Protein AF-A0A1Q5RIT8-F1 (afdb_monomer)

Foldseek 3Di:
DPDPPPVVVVVVVVVVPDDDDPVVVVVVVVVVVVVVVCVVPPDPPPPPDPPPDDDDDPVNVPDDDPDDD

Structure (mmCIF, N/CA/C/O backbone):
data_AF-A0A1Q5RIT8-F1
#
_entry.id   AF-A0A1Q5RIT8-F1
#
loop_
_atom_site.group_PDB
_atom_site.id
_atom_site.type_symbol
_atom_site.label_atom_id
_atom_site.label_alt_id
_atom_site.label_comp_id
_atom_site.label_asym_id
_atom_site.label_entity_id
_atom_site.label_seq_id
_atom_site.pdbx_PDB_ins_code
_atom_site.Cartn_x
_atom_site.Cartn_y
_atom_site.Cartn_z
_atom_site.occupancy
_atom_site.B_iso_or_equiv
_atom_site.auth_seq_id
_atom_site.auth_comp_id
_atom_site.auth_asym_id
_atom_site.auth_atom_id
_atom_site.pdbx_PDB_model_num
ATOM 1 N N . MET A 1 1 ? 31.458 -22.308 22.937 1.00 54.38 1 MET A N 1
ATOM 2 C CA . MET A 1 1 ? 31.452 -22.542 21.474 1.00 54.38 1 MET A CA 1
ATOM 3 C C . MET A 1 1 ? 30.042 -22.360 20.886 1.00 54.38 1 MET A C 1
ATOM 5 O O . MET A 1 1 ? 29.642 -23.133 20.033 1.00 54.38 1 MET A O 1
ATOM 9 N N . ALA A 1 2 ? 29.277 -21.348 21.321 1.00 56.19 2 ALA A N 1
ATOM 10 C CA . ALA A 1 2 ? 27.873 -21.154 20.920 1.00 56.19 2 ALA A CA 1
ATOM 11 C C . ALA A 1 2 ? 27.573 -19.676 20.600 1.00 56.19 2 ALA A C 1
ATOM 13 O O . ALA A 1 2 ? 26.611 -19.114 21.096 1.00 56.19 2 ALA A O 1
ATOM 14 N N . ARG A 1 3 ? 28.460 -19.018 19.844 1.00 59.28 3 ARG A N 1
ATOM 15 C CA . ARG A 1 3 ? 28.246 -17.640 19.353 1.00 59.28 3 ARG A CA 1
ATOM 16 C C . ARG A 1 3 ? 28.257 -17.520 17.830 1.00 59.28 3 ARG A C 1
ATOM 18 O O . ARG A 1 3 ? 27.792 -16.534 17.298 1.00 59.28 3 ARG A O 1
ATOM 25 N N . GLN A 1 4 ? 28.735 -18.544 17.123 1.00 59.44 4 GLN A N 1
ATOM 26 C CA . GLN A 1 4 ? 29.008 -18.453 15.687 1.00 59.44 4 GLN A CA 1
ATOM 27 C C . GLN A 1 4 ? 27.749 -18.515 14.800 1.00 59.44 4 GLN A C 1
ATOM 29 O O . GLN A 1 4 ? 27.834 -18.221 13.614 1.00 59.44 4 GLN A O 1
ATOM 34 N N . ILE A 1 5 ? 26.598 -18.941 15.336 1.00 58.50 5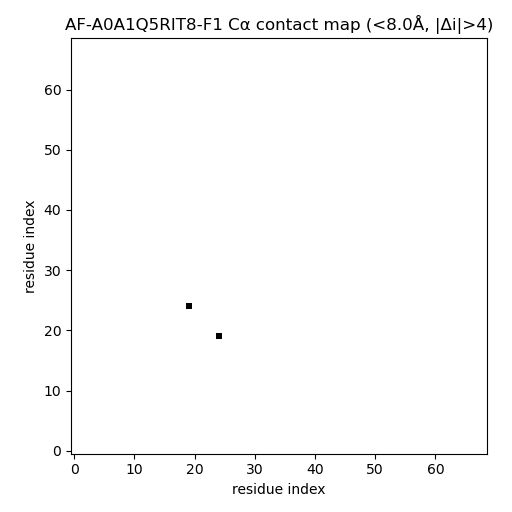 ILE A N 1
ATOM 35 C CA . ILE A 1 5 ? 25.389 -19.189 14.529 1.00 58.50 5 ILE A CA 1
ATOM 36 C C . ILE A 1 5 ? 24.491 -17.946 14.436 1.00 58.50 5 ILE A C 1
ATOM 38 O O . ILE A 1 5 ? 23.750 -17.832 13.467 1.00 58.50 5 ILE A O 1
ATOM 42 N N . GLU A 1 6 ? 24.579 -16.991 15.366 1.00 55.66 6 GLU A N 1
ATOM 43 C CA . GLU A 1 6 ? 23.717 -15.794 15.371 1.00 55.66 6 GLU A CA 1
ATOM 44 C C . GLU A 1 6 ? 24.247 -14.691 14.435 1.00 55.66 6 GLU A C 1
ATOM 46 O O . GLU A 1 6 ? 23.476 -14.119 13.663 1.00 55.66 6 GLU A O 1
ATOM 51 N N . ASP A 1 7 ? 25.570 -14.512 14.363 1.00 58.53 7 ASP A N 1
ATOM 52 C CA . ASP A 1 7 ? 26.223 -13.502 13.510 1.00 58.53 7 ASP A CA 1
ATOM 53 C C . ASP A 1 7 ? 25.977 -13.719 11.999 1.00 58.53 7 ASP A C 1
ATOM 55 O O . ASP A 1 7 ? 26.103 -12.801 11.185 1.00 58.53 7 ASP A O 1
ATOM 59 N N . GLY A 1 8 ? 25.628 -14.946 11.595 1.00 62.16 8 GLY A N 1
ATOM 60 C CA . GLY A 1 8 ? 25.336 -15.281 10.198 1.00 62.16 8 GLY A CA 1
ATOM 61 C C . GLY A 1 8 ? 24.018 -14.688 9.688 1.00 62.16 8 GLY A C 1
ATOM 62 O O . GLY A 1 8 ? 23.911 -14.350 8.504 1.00 62.16 8 GLY A O 1
ATOM 63 N N . TRP A 1 9 ? 2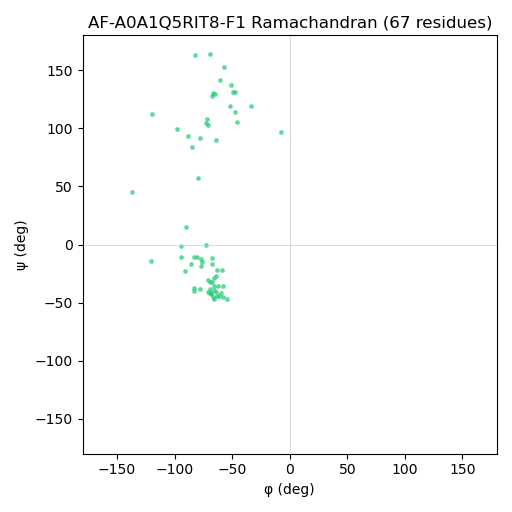3.031 -14.523 10.575 1.00 58.88 9 TRP A N 1
ATOM 64 C CA . TRP A 1 9 ? 21.702 -14.014 10.221 1.00 58.88 9 TRP A CA 1
ATOM 65 C C . TRP A 1 9 ? 21.695 -12.483 10.169 1.00 58.88 9 TRP A C 1
ATOM 67 O O . TRP A 1 9 ? 21.157 -11.912 9.221 1.00 58.88 9 TRP A O 1
ATOM 77 N N . GLU A 1 10 ? 22.378 -11.821 11.109 1.00 57.56 10 GLU A N 1
ATOM 78 C CA . GLU A 1 10 ? 22.547 -10.359 11.099 1.00 57.56 10 GLU A CA 1
ATOM 79 C C . GLU A 1 10 ? 23.393 -9.885 9.901 1.00 57.56 10 GLU A C 1
ATOM 81 O O . GLU A 1 10 ? 23.053 -8.901 9.242 1.00 57.56 10 GLU A O 1
ATOM 86 N N . SER A 1 11 ? 24.452 -10.624 9.546 1.00 61.44 11 SER A N 1
ATOM 87 C CA . SER A 1 11 ? 25.351 -10.277 8.432 1.00 61.44 11 SER A CA 1
ATOM 88 C C . SER A 1 11 ? 24.672 -10.339 7.054 1.00 61.44 11 SER A C 1
ATOM 90 O O . SER A 1 11 ? 24.918 -9.486 6.199 1.00 61.44 11 SER A O 1
ATOM 92 N N . THR A 1 12 ? 23.755 -11.290 6.843 1.00 62.16 12 THR A N 1
ATOM 93 C CA . THR A 1 12 ? 22.981 -11.397 5.590 1.00 62.16 12 THR A CA 1
ATOM 94 C C . THR A 1 12 ? 21.989 -10.242 5.436 1.00 62.16 12 THR A C 1
ATOM 96 O O . THR A 1 12 ? 21.876 -9.662 4.356 1.00 62.16 12 THR A O 1
ATOM 99 N N . MET A 1 13 ? 21.303 -9.848 6.515 1.00 62.50 13 MET A N 1
ATOM 100 C CA . MET A 1 13 ? 20.332 -8.746 6.467 1.00 62.50 13 MET A CA 1
ATOM 101 C C . MET A 1 13 ? 20.993 -7.395 6.137 1.00 62.50 13 MET A C 1
ATOM 103 O O . MET A 1 13 ? 20.375 -6.542 5.496 1.00 62.50 13 MET A O 1
ATOM 107 N N . MET A 1 14 ? 22.279 -7.234 6.470 1.00 58.91 14 MET A N 1
ATOM 108 C CA . MET A 1 14 ? 23.060 -6.017 6.219 1.00 58.91 14 MET A CA 1
ATOM 109 C C . MET A 1 14 ? 23.596 -5.893 4.777 1.00 58.91 14 MET A C 1
ATOM 111 O O . MET A 1 14 ? 24.051 -4.820 4.380 1.00 58.91 14 MET A O 1
ATOM 115 N N . GLN A 1 15 ? 23.510 -6.953 3.962 1.00 56.78 15 GLN A N 1
ATOM 116 C CA 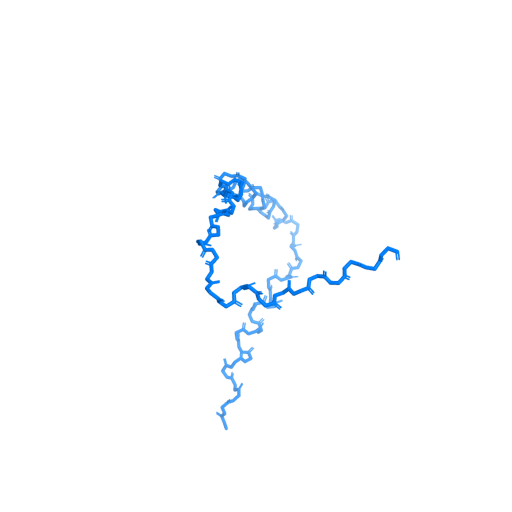. GLN A 1 15 ? 23.921 -6.940 2.546 1.00 56.78 15 GLN A CA 1
ATOM 117 C C . GLN A 1 15 ? 22.846 -6.391 1.592 1.00 56.78 15 GLN A C 1
ATOM 119 O O . GLN A 1 15 ? 23.150 -6.085 0.438 1.00 56.78 15 GLN A O 1
ATOM 124 N N . SER A 1 16 ? 21.612 -6.193 2.067 1.00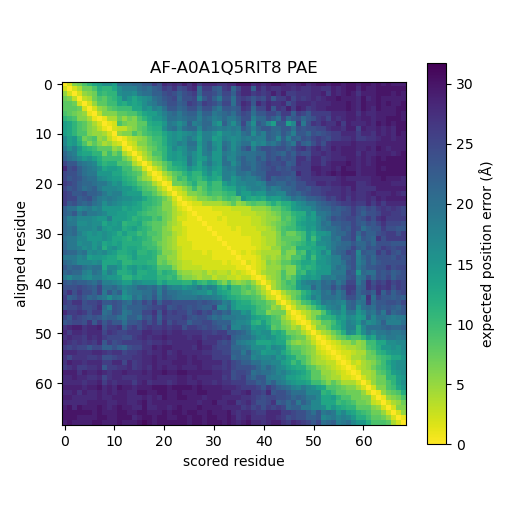 58.53 16 SER A N 1
ATOM 125 C CA . SER A 1 16 ? 20.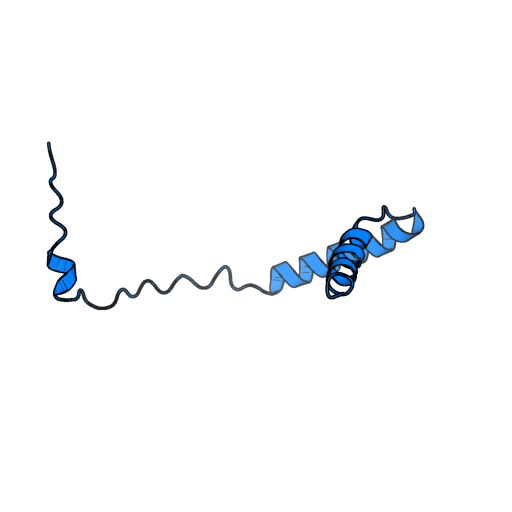513 -5.602 1.284 1.00 58.53 16 SER A CA 1
ATOM 126 C C . SER A 1 16 ? 20.722 -4.114 0.940 1.00 58.53 16 SER A C 1
ATOM 128 O O . SER A 1 16 ? 20.031 -3.572 0.082 1.00 58.53 16 SER A O 1
ATOM 130 N N . GLY A 1 17 ? 21.716 -3.458 1.552 1.00 57.59 17 GLY A N 1
ATOM 131 C CA . GLY A 1 17 ? 22.104 -2.067 1.292 1.00 57.59 17 GLY A CA 1
ATOM 132 C C . GLY A 1 17 ? 23.164 -1.865 0.200 1.00 57.59 17 GLY A C 1
ATOM 133 O O . GLY A 1 17 ? 23.779 -0.796 0.148 1.00 57.59 17 GLY A O 1
ATOM 134 N N . THR A 1 18 ? 23.448 -2.863 -0.647 1.00 59.69 18 THR A N 1
ATOM 135 C CA . THR A 1 18 ? 24.397 -2.670 -1.755 1.00 59.69 18 THR A CA 1
ATOM 136 C C . THR A 1 18 ? 23.822 -1.703 -2.795 1.00 59.69 18 THR A C 1
ATOM 138 O O . THR A 1 18 ? 22.686 -1.843 -3.249 1.00 59.69 18 THR A O 1
ATOM 141 N N . LYS A 1 19 ? 24.591 -0.667 -3.149 1.00 60.78 19 LYS A N 1
ATOM 142 C CA . LYS A 1 19 ? 24.154 0.345 -4.119 1.00 60.78 19 LYS A CA 1
ATOM 143 C C . LYS A 1 19 ? 24.026 -0.301 -5.508 1.00 60.78 19 LYS A C 1
ATOM 145 O O . LYS A 1 19 ? 24.983 -0.947 -5.938 1.00 60.78 19 LYS A O 1
ATOM 150 N N . PRO A 1 20 ? 22.897 -0.103 -6.210 1.00 56.22 20 PRO A N 1
ATOM 151 C CA . PRO A 1 20 ? 22.668 -0.689 -7.527 1.00 56.22 20 PRO A CA 1
ATOM 152 C C . PRO A 1 20 ? 23.711 -0.230 -8.547 1.00 56.22 20 PRO A C 1
ATOM 154 O O . PRO A 1 20 ? 24.091 0.945 -8.571 1.00 56.22 20 PRO A O 1
ATOM 157 N N . LYS A 1 21 ? 24.136 -1.140 -9.426 1.00 60.62 21 LYS A N 1
ATOM 158 C CA . LYS A 1 21 ? 24.780 -0.785 -10.697 1.00 60.62 21 LYS A CA 1
ATOM 159 C C . LYS A 1 21 ? 23.736 -0.148 -11.627 1.00 60.62 21 LYS A C 1
ATOM 161 O O . LYS A 1 21 ? 22.539 -0.230 -11.377 1.00 60.62 21 LYS A O 1
ATOM 166 N N . ALA A 1 22 ? 24.169 0.537 -12.685 1.00 59.66 22 ALA A N 1
ATOM 167 C CA . ALA A 1 22 ? 23.265 1.322 -13.536 1.00 59.66 22 ALA A CA 1
ATOM 168 C C . ALA A 1 22 ? 22.123 0.494 -14.169 1.00 59.66 22 ALA A C 1
ATOM 170 O O . ALA A 1 22 ? 21.001 0.989 -14.237 1.00 59.66 22 ALA A O 1
ATOM 171 N N . ASP A 1 23 ? 22.379 -0.764 -14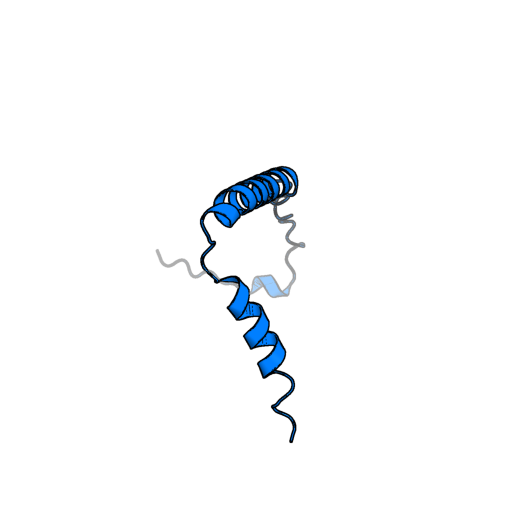.549 1.00 62.28 23 ASP A N 1
ATOM 172 C CA . ASP A 1 23 ? 21.346 -1.689 -15.049 1.00 62.28 23 ASP A CA 1
ATOM 173 C C . ASP A 1 23 ? 20.358 -2.127 -13.953 1.00 62.28 23 ASP A C 1
ATOM 175 O O . ASP A 1 23 ? 19.159 -2.246 -14.205 1.00 62.28 23 ASP A O 1
ATOM 179 N N . ASP A 1 24 ? 20.823 -2.239 -12.706 1.00 64.12 24 ASP A N 1
ATOM 180 C CA . ASP A 1 24 ? 19.984 -2.574 -11.550 1.00 64.12 24 ASP A CA 1
ATOM 181 C C . ASP A 1 24 ? 18.986 -1.445 -11.224 1.00 64.12 24 ASP A C 1
ATOM 183 O O . ASP A 1 24 ? 18.016 -1.654 -10.502 1.00 64.12 24 ASP A O 1
ATOM 187 N N . ASN A 1 25 ? 19.194 -0.222 -11.729 1.00 76.62 25 ASN A N 1
ATOM 188 C CA . ASN A 1 25 ? 18.327 0.915 -11.416 1.00 76.62 25 ASN A CA 1
ATOM 189 C C . ASN A 1 25 ? 16.930 0.775 -12.041 1.00 76.62 25 ASN A C 1
ATOM 191 O O . ASN A 1 25 ? 15.934 1.109 -11.400 1.00 76.62 25 ASN A O 1
ATOM 195 N N . ALA A 1 26 ? 16.853 0.242 -13.265 1.00 84.88 26 ALA A N 1
ATOM 196 C CA . ALA A 1 26 ? 15.584 0.028 -13.957 1.00 84.88 26 ALA A CA 1
ATOM 197 C C . ALA A 1 26 ? 14.772 -1.107 -13.319 1.00 84.88 26 ALA A C 1
ATOM 199 O O . ALA A 1 26 ? 13.559 -0.983 -13.161 1.00 84.88 26 ALA A O 1
ATOM 200 N N . GLU A 1 27 ? 15.436 -2.195 -12.927 1.00 86.00 27 GLU A N 1
ATOM 201 C CA . GLU A 1 27 ? 14.802 -3.310 -12.220 1.00 86.00 27 GLU A 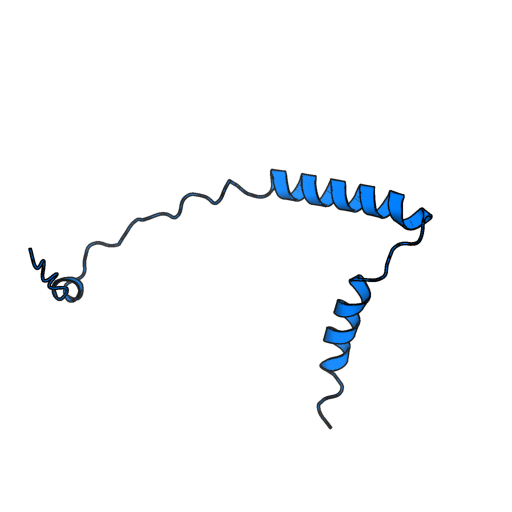CA 1
ATOM 202 C C . GLU A 1 27 ? 14.336 -2.888 -10.825 1.00 86.00 27 GLU A C 1
ATOM 204 O O . GLU A 1 27 ? 13.183 -3.119 -10.469 1.00 86.00 27 GLU A O 1
ATOM 209 N N . LYS A 1 28 ? 15.180 -2.174 -10.073 1.00 87.00 28 LYS A N 1
ATOM 210 C CA . LYS A 1 28 ? 14.804 -1.633 -8.764 1.00 87.00 28 LYS A CA 1
ATOM 211 C C . LYS A 1 28 ? 13.595 -0.724 -8.834 1.00 87.00 28 LYS A C 1
ATOM 213 O O . LYS A 1 28 ? 12.697 -0.883 -8.027 1.00 87.00 28 LYS A O 1
ATOM 218 N N . ARG A 1 29 ? 13.545 0.179 -9.812 1.00 89.50 29 ARG A N 1
ATOM 219 C CA . ARG A 1 29 ? 12.397 1.068 -9.975 1.00 89.50 29 ARG A CA 1
ATOM 220 C C . ARG A 1 29 ? 11.098 0.291 -10.211 1.00 89.50 29 ARG A C 1
ATOM 222 O O . ARG A 1 29 ? 10.089 0.627 -9.612 1.00 89.50 29 ARG A O 1
ATOM 229 N N . ARG A 1 30 ? 11.134 -0.762 -11.034 1.00 91.88 30 ARG A N 1
ATOM 230 C CA . ARG A 1 30 ? 9.964 -1.629 -11.261 1.00 91.88 30 ARG A CA 1
ATOM 231 C C . ARG A 1 30 ? 9.534 -2.367 -9.993 1.00 91.88 30 ARG A C 1
ATOM 233 O O . ARG A 1 30 ? 8.342 -2.511 -9.755 1.00 91.88 30 ARG A O 1
ATOM 240 N N . LEU A 1 31 ? 10.495 -2.853 -9.206 1.00 90.94 31 LEU A N 1
ATOM 241 C CA . LEU A 1 31 ? 10.221 -3.532 -7.937 1.00 90.94 31 LEU A CA 1
ATOM 242 C C . LEU A 1 31 ? 9.661 -2.565 -6.887 1.00 90.94 31 LEU A C 1
ATOM 244 O O . LEU A 1 31 ? 8.713 -2.920 -6.198 1.00 90.94 31 LEU A O 1
ATOM 248 N N . ASP A 1 32 ? 10.214 -1.355 -6.796 1.00 88.94 32 ASP A N 1
ATOM 249 C CA . ASP A 1 32 ? 9.754 -0.309 -5.880 1.00 88.94 32 ASP A CA 1
ATOM 250 C C . ASP A 1 32 ? 8.304 0.109 -6.225 1.00 88.94 32 ASP A C 1
ATOM 252 O O . ASP A 1 32 ? 7.460 0.165 -5.335 1.00 88.94 32 ASP A O 1
ATOM 256 N N . GLU A 1 33 ? 7.982 0.295 -7.515 1.00 91.31 33 GLU A N 1
ATOM 257 C CA . GLU A 1 33 ? 6.619 0.601 -7.994 1.00 91.31 33 GLU A CA 1
ATOM 258 C C . GLU A 1 33 ? 5.615 -0.527 -7.659 1.00 91.31 33 GLU A C 1
ATOM 260 O O . GLU A 1 33 ? 4.531 -0.255 -7.147 1.00 91.31 33 G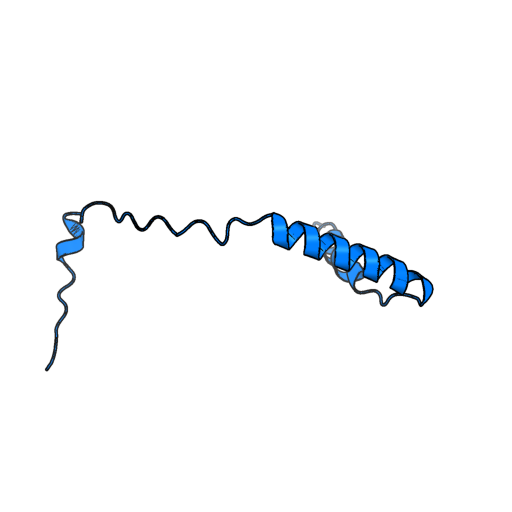LU A O 1
ATOM 265 N N . ALA A 1 34 ? 5.987 -1.796 -7.872 1.00 89.38 34 ALA A N 1
ATOM 266 C CA . ALA A 1 34 ? 5.123 -2.944 -7.569 1.00 89.38 34 ALA A CA 1
ATOM 267 C C . ALA A 1 34 ? 4.879 -3.143 -6.060 1.00 89.38 34 ALA A C 1
ATOM 269 O O . ALA A 1 34 ? 3.822 -3.628 -5.651 1.00 89.38 34 ALA A O 1
ATOM 270 N N . LEU A 1 35 ? 5.863 -2.799 -5.221 1.00 87.44 35 LEU A N 1
ATOM 271 C CA . LEU A 1 35 ? 5.719 -2.837 -3.766 1.00 87.44 35 LEU A CA 1
ATOM 272 C C . LEU A 1 35 ? 4.747 -1.762 -3.271 1.00 87.44 35 LEU A C 1
ATOM 274 O O . LEU A 1 35 ? 3.930 -2.051 -2.400 1.00 87.44 35 LEU A O 1
ATOM 278 N N . GLU A 1 36 ? 4.831 -0.549 -3.816 1.00 84.75 36 GLU A N 1
ATOM 279 C CA . GLU A 1 36 ? 3.953 0.564 -3.442 1.00 84.75 36 GLU A CA 1
ATOM 280 C C . GLU A 1 36 ? 2.496 0.283 -3.836 1.00 84.75 36 GLU A C 1
ATOM 282 O O . GLU A 1 36 ? 1.617 0.358 -2.980 1.00 84.75 36 GLU A O 1
ATOM 287 N N . GLU A 1 37 ? 2.253 -0.185 -5.066 1.00 86.31 37 GLU A N 1
ATOM 288 C CA . GLU A 1 37 ? 0.923 -0.610 -5.537 1.00 86.31 37 GLU A CA 1
ATOM 289 C C . GLU A 1 37 ? 0.306 -1.676 -4.610 1.00 86.31 37 GLU A C 1
ATOM 291 O O . GLU A 1 37 ? -0.828 -1.544 -4.145 1.00 86.31 37 GLU A O 1
ATOM 296 N N . GLY A 1 38 ? 1.085 -2.699 -4.239 1.00 83.00 38 GLY A N 1
ATOM 297 C CA . GLY A 1 38 ? 0.626 -3.748 -3.327 1.00 83.00 38 GLY A CA 1
ATOM 298 C C . GLY A 1 38 ? 0.333 -3.262 -1.901 1.00 83.00 38 GLY A C 1
ATOM 299 O O . GLY A 1 38 ? -0.521 -3.843 -1.227 1.00 83.00 38 GLY A O 1
ATOM 300 N N . LEU A 1 39 ? 1.012 -2.214 -1.420 1.00 81.56 39 LEU A N 1
ATOM 301 C CA . LEU A 1 39 ? 0.769 -1.619 -0.100 1.00 81.56 39 LEU A CA 1
ATOM 302 C C . LEU A 1 39 ? -0.467 -0.714 -0.090 1.00 81.56 39 LEU A C 1
ATOM 304 O O . LEU A 1 39 ? -1.213 -0.738 0.891 1.00 81.56 39 LEU A O 1
ATOM 308 N N . GLU A 1 40 ? -0.696 0.048 -1.161 1.00 75.88 40 GLU A N 1
ATOM 309 C CA . GLU A 1 40 ? -1.863 0.925 -1.314 1.00 75.88 40 GLU A CA 1
ATOM 310 C C . GLU A 1 40 ? -3.183 0.137 -1.311 1.00 75.88 40 GLU A C 1
ATOM 312 O O . GLU A 1 40 ? -4.178 0.589 -0.741 1.00 75.88 40 GLU A O 1
ATOM 317 N N . GLU A 1 41 ? -3.186 -1.071 -1.879 1.00 67.25 41 GLU A N 1
ATOM 318 C CA . GLU A 1 41 ? -4.373 -1.932 -1.964 1.00 67.25 41 GLU A CA 1
ATOM 319 C C . GLU A 1 41 ? -4.606 -2.819 -0.723 1.00 67.25 41 GLU A C 1
ATOM 321 O O . GLU A 1 41 ? -5.704 -3.349 -0.536 1.00 67.25 41 GLU A O 1
ATOM 326 N N . THR A 1 42 ? -3.596 -3.006 0.139 1.00 70.12 42 THR A N 1
ATOM 327 C CA . THR A 1 42 ? -3.597 -4.088 1.151 1.00 70.12 42 THR A CA 1
ATOM 328 C C . THR A 1 42 ? -4.121 -3.692 2.528 1.00 70.12 42 THR A C 1
ATOM 330 O O . THR A 1 42 ? -4.399 -4.566 3.352 1.00 70.12 42 THR A O 1
ATOM 333 N N . PHE A 1 43 ? -4.340 -2.412 2.812 1.00 64.38 43 PHE A N 1
ATOM 334 C CA . PHE A 1 43 ? -4.797 -2.026 4.143 1.00 64.38 43 PHE A CA 1
ATOM 335 C C . PHE A 1 43 ? -6.152 -1.330 4.072 1.00 64.38 43 PHE A C 1
ATOM 337 O O . PHE A 1 43 ? -6.214 -0.192 3.604 1.00 64.38 43 PHE A O 1
ATOM 344 N N . PRO A 1 44 ? -7.248 -1.937 4.590 1.00 71.94 44 PRO A N 1
ATOM 345 C CA . PRO A 1 44 ? -8.362 -1.109 5.034 1.00 71.94 44 PRO A CA 1
ATOM 346 C C . PRO A 1 44 ? -7.745 -0.073 5.971 1.00 71.94 44 PRO A C 1
ATOM 348 O O . PRO A 1 44 ? -7.081 -0.474 6.929 1.00 71.94 44 PRO A O 1
ATOM 351 N N . GLY A 1 45 ? -7.856 1.220 5.633 1.00 66.25 45 GLY A N 1
ATOM 352 C CA . GLY A 1 45 ? -7.265 2.305 6.415 1.00 66.25 45 GLY A CA 1
ATOM 353 C C . GLY A 1 45 ? -7.585 2.050 7.877 1.00 66.25 45 GLY A C 1
ATOM 354 O O . GLY A 1 45 ? -8.758 2.118 8.222 1.00 66.25 45 GLY A O 1
ATOM 355 N N . SER A 1 46 ? -6.565 1.607 8.628 1.00 64.75 46 SER A N 1
ATOM 356 C CA . SER A 1 46 ? -6.658 0.843 9.882 1.00 64.75 46 SER A CA 1
ATOM 357 C C . SER A 1 46 ? -8.091 0.729 10.405 1.00 64.75 46 SER A C 1
ATOM 359 O O . SER A 1 46 ? -8.556 1.703 11.004 1.00 64.75 46 SER A O 1
ATOM 361 N N . ASP A 1 47 ? -8.788 -0.385 10.126 1.00 71.38 47 ASP A N 1
ATOM 362 C CA . ASP A 1 47 ? -10.163 -0.635 10.605 1.00 71.38 47 ASP A CA 1
ATOM 363 C C . ASP A 1 47 ? -10.335 0.007 11.993 1.00 71.38 47 ASP A C 1
ATOM 365 O O . ASP A 1 47 ? -9.495 -0.277 12.863 1.00 71.38 47 ASP A O 1
ATOM 369 N N . PRO A 1 48 ? -11.268 0.971 12.177 1.00 72.19 48 PRO A N 1
ATOM 370 C CA . PRO A 1 48 ? -11.283 1.816 13.358 1.00 72.19 48 PRO A CA 1
ATOM 371 C C . PRO A 1 48 ? -11.125 0.971 14.611 1.00 72.19 48 PRO A C 1
ATOM 373 O O . PRO A 1 48 ? -11.824 -0.030 14.777 1.00 72.19 48 PRO A O 1
ATOM 376 N N . VAL A 1 49 ? -10.207 1.368 15.498 1.00 65.38 49 VAL A N 1
ATOM 377 C CA . VAL A 1 49 ? -10.085 0.735 16.814 1.00 65.38 49 VAL A CA 1
ATOM 378 C C . VAL A 1 49 ? -11.485 0.636 17.409 1.00 65.38 49 VAL A C 1
ATOM 380 O O . VAL A 1 49 ? -12.130 1.654 17.656 1.00 65.38 49 VAL A O 1
ATOM 383 N N . ASN A 1 50 ? -11.983 -0.589 17.585 1.00 64.56 50 ASN A N 1
ATOM 384 C CA . ASN A 1 50 ? -13.267 -0.836 18.224 1.00 64.56 50 ASN A CA 1
ATOM 385 C C . ASN A 1 50 ? -13.149 -0.365 19.681 1.00 64.56 50 ASN A C 1
ATOM 387 O O . ASN A 1 50 ? -12.740 -1.118 20.564 1.00 64.56 50 ASN A O 1
ATOM 391 N N . VAL A 1 51 ? -13.471 0.907 19.941 1.00 69.19 51 VAL A N 1
ATOM 392 C CA . VAL A 1 51 ? -13.500 1.496 21.287 1.00 69.19 51 VAL A CA 1
ATOM 393 C C . VAL A 1 51 ? -14.801 1.086 21.972 1.00 69.19 51 VAL A C 1
ATOM 395 O O . VAL A 1 51 ? -15.604 1.913 22.396 1.00 69.19 51 VAL A O 1
ATOM 398 N N . THR A 1 52 ? -15.042 -0.216 22.091 1.00 77.00 52 THR A N 1
ATOM 399 C CA . THR A 1 52 ? -15.999 -0.700 23.079 1.00 77.00 52 THR A CA 1
ATOM 400 C C . THR A 1 52 ? -15.217 -0.908 24.361 1.00 77.00 52 THR A C 1
ATOM 402 O O . THR A 1 52 ? -14.597 -1.954 24.557 1.00 77.00 52 THR A O 1
ATOM 405 N N . GLN A 1 53 ? -15.200 0.103 25.233 1.00 82.12 53 GLN A N 1
ATOM 406 C CA . GLN A 1 53 ? -14.794 -0.173 26.604 1.00 82.12 53 GLN A CA 1
ATOM 407 C C . GLN A 1 53 ? -15.841 -1.104 27.225 1.00 82.12 53 GLN A C 1
ATOM 409 O O . GLN A 1 53 ? -17.041 -0.821 27.118 1.00 82.12 53 GLN A O 1
ATOM 414 N N . PRO A 1 54 ? -15.425 -2.218 27.851 1.00 80.19 54 PRO A N 1
ATOM 415 C CA . PRO A 1 54 ? -16.342 -2.991 28.670 1.00 80.19 54 PRO A CA 1
ATOM 416 C C . PRO A 1 54 ? -16.931 -2.083 29.755 1.00 80.19 54 PRO A C 1
ATOM 418 O O . PRO A 1 54 ? -16.313 -1.092 30.151 1.00 80.19 54 PRO A O 1
ATOM 421 N N . ALA A 1 55 ? -18.139 -2.409 30.221 1.00 81.06 55 ALA A N 1
ATOM 422 C CA . ALA A 1 55 ? -18.779 -1.643 31.283 1.00 81.06 55 ALA A CA 1
ATOM 423 C C . ALA A 1 55 ? -17.809 -1.472 32.472 1.00 81.06 55 ALA A C 1
ATOM 425 O O . ALA A 1 55 ? -17.152 -2.453 32.839 1.00 81.06 55 ALA A O 1
ATOM 426 N N . PRO A 1 56 ? -17.723 -0.268 33.073 1.00 81.12 56 PRO A N 1
ATOM 427 C CA . PRO A 1 56 ? -16.828 -0.005 34.191 1.00 81.12 56 PRO A CA 1
ATOM 428 C C . PRO A 1 56 ? -16.959 -1.075 35.272 1.00 81.12 56 PRO A C 1
ATOM 430 O O . PRO A 1 56 ? -18.060 -1.434 35.704 1.00 81.12 56 PRO A O 1
ATOM 433 N N . THR A 1 57 ? -15.824 -1.596 35.712 1.00 81.88 57 THR A N 1
ATOM 434 C CA . THR A 1 57 ? -15.759 -2.570 36.791 1.00 81.88 57 THR A CA 1
ATO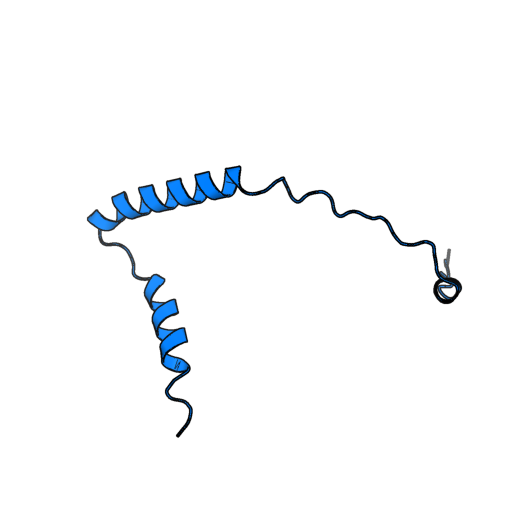M 435 C C . THR A 1 57 ? -15.798 -1.861 38.142 1.00 81.88 57 THR A C 1
ATOM 437 O O . THR A 1 57 ? -15.535 -0.665 38.272 1.00 81.88 57 THR A O 1
ATOM 440 N N . LYS A 1 58 ? -16.099 -2.609 39.209 1.00 77.75 58 LYS A N 1
ATOM 441 C CA . LYS A 1 58 ? -16.137 -2.063 40.578 1.00 77.75 58 LYS A CA 1
ATOM 442 C C . LYS A 1 58 ? -14.795 -1.449 41.021 1.00 77.75 58 LYS A C 1
ATOM 444 O O . LYS A 1 58 ? -14.807 -0.610 41.914 1.00 77.75 58 LYS A O 1
ATOM 449 N N . GLY A 1 59 ? -13.676 -1.842 40.402 1.00 76.12 59 GLY A N 1
ATOM 450 C CA . GLY A 1 59 ? -12.342 -1.295 40.676 1.00 76.12 59 GLY A CA 1
ATOM 451 C C . GLY A 1 59 ? -12.077 0.082 40.054 1.00 76.12 59 GLY A C 1
ATOM 452 O O . GLY A 1 59 ? -11.210 0.804 40.540 1.00 76.12 59 GLY A O 1
ATOM 453 N N . ASP A 1 60 ? -12.859 0.490 39.049 1.00 73.56 60 ASP A N 1
ATOM 454 C CA . ASP A 1 60 ? -12.647 1.748 38.312 1.00 73.56 60 ASP A CA 1
ATOM 455 C C . ASP A 1 60 ? -13.130 2.985 39.093 1.00 73.56 60 ASP A C 1
ATOM 457 O O . ASP A 1 60 ? -12.785 4.124 38.781 1.00 73.56 60 ASP A O 1
ATOM 461 N N . GLN A 1 61 ? -13.881 2.769 40.177 1.00 69.44 61 GLN A N 1
ATOM 462 C CA . GLN A 1 61 ? -14.471 3.815 41.021 1.00 69.44 61 GLN A CA 1
ATOM 463 C C . GLN A 1 61 ? -13.449 4.561 41.905 1.00 69.44 61 GLN A C 1
ATOM 465 O O . GLN A 1 61 ? -13.821 5.447 42.676 1.00 69.44 61 GLN A O 1
ATOM 470 N N . HIS A 1 62 ? -12.162 4.205 41.853 1.00 65.19 62 HIS A N 1
ATOM 471 C CA . HIS A 1 62 ? -11.137 4.758 42.748 1.00 65.19 62 HIS A CA 1
ATOM 472 C C . HIS A 1 62 ? -10.367 5.960 42.183 1.00 65.19 62 HIS A C 1
ATOM 474 O O . HIS A 1 62 ? -9.556 6.554 42.896 1.00 65.19 62 HIS A O 1
ATOM 480 N N . VAL A 1 63 ? -10.647 6.389 40.949 1.00 66.19 63 VAL A N 1
ATOM 481 C CA . VAL A 1 63 ? -9.971 7.545 40.341 1.00 66.19 63 VAL A CA 1
ATOM 482 C C . VAL A 1 63 ? -10.663 8.848 40.755 1.00 66.19 63 VAL A C 1
ATOM 484 O O . VAL A 1 63 ? -11.504 9.401 40.048 1.00 66.19 63 VAL A O 1
ATOM 487 N N . LYS A 1 64 ? -10.305 9.371 41.932 1.00 66.25 64 LYS A N 1
ATOM 488 C CA . LYS A 1 64 ? -10.675 10.735 42.339 1.00 66.25 64 LYS A CA 1
ATOM 489 C C . LYS A 1 64 ? -9.871 11.741 41.515 1.00 66.25 64 LYS A C 1
ATOM 491 O O . LYS A 1 64 ? -8.696 11.971 41.790 1.00 66.25 64 LYS A O 1
ATOM 496 N N . ARG A 1 65 ? -10.496 12.358 40.510 1.00 65.81 65 ARG A N 1
ATOM 497 C CA . ARG A 1 65 ? -9.936 13.550 39.859 1.00 65.81 65 ARG A CA 1
ATOM 498 C C . ARG A 1 65 ? -10.083 14.726 40.823 1.00 65.81 65 ARG A C 1
ATOM 500 O O . ARG A 1 65 ? -11.186 15.233 41.007 1.00 65.81 65 ARG A O 1
ATOM 507 N N . ASN A 1 66 ? -8.990 15.133 41.456 1.00 65.50 66 ASN A N 1
ATOM 508 C CA . ASN A 1 66 ? -8.957 16.387 42.198 1.00 65.50 66 ASN A CA 1
ATOM 509 C C . ASN A 1 66 ? -8.818 17.526 41.186 1.00 65.50 66 ASN A C 1
ATOM 511 O O . ASN A 1 66 ? -7.708 17.874 40.790 1.00 65.50 66 ASN A O 1
ATOM 515 N N . ASP A 1 67 ? -9.952 18.063 40.751 1.00 63.44 67 ASP A N 1
ATOM 516 C CA . ASP A 1 67 ? -10.012 19.314 40.004 1.00 63.44 67 ASP A CA 1
ATOM 517 C C . ASP A 1 67 ? -9.691 20.453 40.983 1.00 63.44 67 ASP A C 1
ATOM 519 O O . ASP A 1 67 ? -10.442 20.714 41.926 1.00 63.44 67 ASP A O 1
ATOM 523 N N . LYS A 1 68 ? -8.503 21.045 40.854 1.00 59.00 68 LYS A N 1
ATOM 524 C CA . LYS A 1 68 ? -8.136 22.267 41.573 1.00 59.00 68 LYS A CA 1
ATOM 525 C C . LYS A 1 68 ? -8.362 23.428 40.609 1.00 59.00 68 LYS A C 1
ATOM 527 O O . LYS A 1 68 ? -7.538 23.632 39.720 1.00 59.00 68 LYS A O 1
ATOM 532 N N . GLY A 1 69 ? -9.498 24.106 40.775 1.00 53.97 69 GLY A N 1
ATOM 533 C CA . GLY A 1 69 ? -9.757 25.437 40.218 1.00 53.97 69 GLY A CA 1
ATOM 534 C C . GLY A 1 69 ? -9.030 26.540 40.973 1.00 53.97 69 GLY A C 1
ATOM 535 O O . GLY A 1 69 ? -8.513 26.264 42.085 1.00 53.97 69 GLY A O 1
#

pLDDT: mean 70.0, std 11.28, range [53.97, 91.88]

Radius of gyration: 25.82 Å; Cα contacts (8 Å, |Δi|>4): 1; chains: 1; bounding box: 50×48×58 Å

Nearest PDB structures (foldseek):
  1m1e-assembly1_B  TM=3.401E-01  e=3.976E+00  Homo sapiens

Sequence (69 aa):
MARQIEDGWESTMMQSGTKPKADDNAEKRRLDEALEEGLEETFPGSDPVNVTQPAPTKGDQHVKRNDKG

Secondary structure (DSSP, 8-state):
--STTTHHHHHHHGGGGPPPPTTHHHHHHHHHHHHHHHHHHH--TT------PPPPPGGGGG-------

Solvent-accessible surface area (backbone atoms only — not comparable to full-atom values): 4755 Å² total; per-residue (Å²): 143,87,65,78,73,60,59,59,59,60,54,56,65,65,57,76,73,65,79,71,54,82,77,45,48,63,55,47,51,55,52,54,53,54,51,50,55,55,55,72,75,67,54,70,79,72,71,72,80,80,82,71,73,73,79,84,53,89,78,65,78,71,75,78,80,82,82,80,129

Mean predicted aligned error: 18.0 Å